Protein AF-A0A453HW09-F1 (afdb_monomer_lite)

Radius of gyration: 12.89 Å; chains: 1; bounding box: 26×31×27 Å

InterPro domains:
  IPR041373 Reverse transcriptase, RNase H-like domain [PF17917] (1-55)
  IPR043502 DNA/RNA polymerase superfamily [SSF56672] (2-55)

Structure (mmCIF, N/CA/C/O backbone):
data_AF-A0A453HW09-F1
#
_entry.id   AF-A0A453HW09-F1
#
loop_
_atom_site.group_PDB
_atom_site.id
_atom_site.type_symbol
_atom_site.label_atom_id
_atom_site.label_alt_id
_atom_site.label_comp_id
_atom_site.label_asym_id
_atom_site.label_entity_id
_atom_site.label_seq_id
_atom_site.pdbx_PDB_ins_code
_atom_site.Cartn_x
_atom_site.Cartn_y
_atom_site.Cartn_z
_atom_site.occupancy
_atom_site.B_iso_or_equiv
_atom_site.auth_seq_id
_atom_site.auth_comp_id
_atom_site.auth_asym_id
_atom_site.auth_atom_id
_atom_site.pdbx_PDB_model_num
ATOM 1 N N . ILE A 1 1 ? -5.208 13.262 2.924 1.00 46.66 1 ILE A N 1
ATOM 2 C CA . ILE A 1 1 ? -3.885 13.870 2.630 1.00 46.66 1 ILE A CA 1
ATOM 3 C C . ILE A 1 1 ? -3.174 12.955 1.642 1.00 46.66 1 ILE A C 1
ATOM 5 O O . ILE A 1 1 ? -2.952 11.804 1.988 1.00 46.66 1 ILE A O 1
ATOM 9 N N . SER A 1 2 ? -2.896 13.426 0.423 1.00 53.66 2 SER A N 1
ATOM 10 C CA . SER A 1 2 ? -2.046 12.714 -0.544 1.00 53.66 2 SER A CA 1
ATOM 11 C C . SER A 1 2 ? -0.585 13.056 -0.245 1.00 53.66 2 SER A C 1
ATOM 13 O O . SER A 1 2 ? -0.260 14.233 -0.076 1.00 53.66 2 SER A O 1
ATOM 15 N N . LYS A 1 3 ? 0.279 12.045 -0.103 1.00 66.25 3 LYS A N 1
ATOM 16 C CA . LYS A 1 3 ? 1.701 12.225 0.215 1.00 66.25 3 LYS A CA 1
ATOM 17 C C . LYS A 1 3 ? 2.517 11.974 -1.047 1.00 66.25 3 LYS A C 1
ATOM 19 O O . LYS A 1 3 ? 2.532 10.862 -1.563 1.00 66.25 3 LYS A O 1
ATOM 24 N N . ALA A 1 4 ? 3.195 13.007 -1.540 1.00 67.44 4 ALA A N 1
ATOM 25 C CA . ALA A 1 4 ? 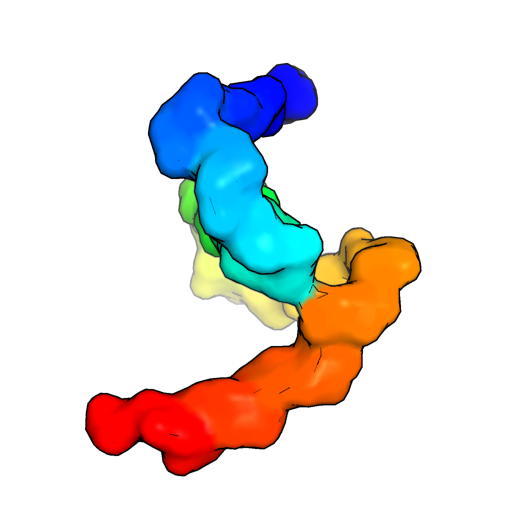4.094 12.860 -2.676 1.00 67.44 4 ALA A CA 1
ATOM 26 C C . ALA A 1 4 ? 5.264 11.931 -2.310 1.00 67.44 4 ALA A C 1
ATOM 28 O O . ALA A 1 4 ? 5.874 12.078 -1.247 1.00 67.44 4 ALA A O 1
ATOM 29 N N . LEU A 1 5 ? 5.584 10.984 -3.197 1.00 64.06 5 LEU A N 1
AT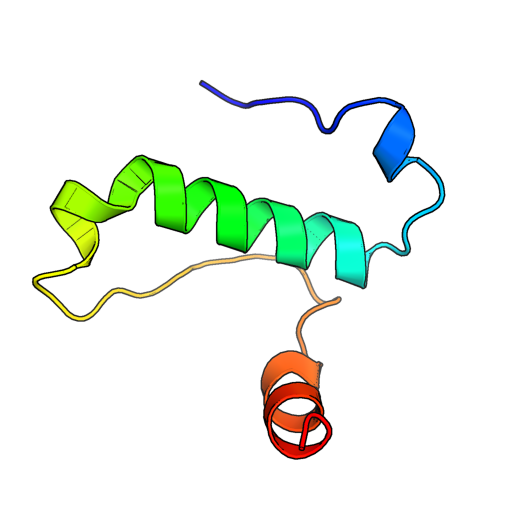OM 30 C CA . LEU A 1 5 ? 6.760 10.129 -3.058 1.00 64.06 5 LEU A CA 1
ATOM 31 C C . LEU A 1 5 ? 8.023 11.008 -3.081 1.00 64.06 5 LEU A C 1
ATOM 33 O O . LEU A 1 5 ? 8.260 11.760 -4.027 1.00 64.06 5 LEU A O 1
ATOM 37 N N . SER A 1 6 ? 8.832 10.921 -2.023 1.00 70.56 6 SER A N 1
ATOM 38 C CA . SER A 1 6 ? 10.106 11.633 -1.879 1.00 70.56 6 SER A CA 1
ATOM 39 C C . SER A 1 6 ? 11.030 11.480 -3.107 1.00 70.56 6 SER A C 1
ATOM 41 O O . SER A 1 6 ? 11.008 10.442 -3.772 1.00 70.56 6 SER A O 1
ATOM 43 N N . PRO A 1 7 ? 11.948 12.433 -3.373 1.00 65.88 7 PRO A N 1
ATOM 44 C CA . PRO A 1 7 ? 12.869 12.386 -4.522 1.00 65.88 7 PRO A CA 1
ATOM 45 C C . PRO A 1 7 ? 13.725 11.114 -4.612 1.00 65.88 7 PRO A C 1
ATOM 47 O O . PRO A 1 7 ? 14.151 10.729 -5.697 1.00 65.88 7 PRO A O 1
ATOM 50 N N . ARG A 1 8 ? 13.942 10.437 -3.478 1.00 65.50 8 ARG A N 1
ATOM 51 C CA . ARG A 1 8 ? 14.640 9.147 -3.383 1.00 65.50 8 ARG A CA 1
ATOM 52 C C . ARG A 1 8 ? 13.968 8.020 -4.167 1.00 65.50 8 ARG A C 1
ATOM 54 O O . ARG A 1 8 ? 14.650 7.094 -4.579 1.00 65.50 8 ARG A O 1
ATOM 61 N N . TYR A 1 9 ? 12.666 8.116 -4.415 1.00 62.22 9 TYR A N 1
ATOM 62 C CA . TYR A 1 9 ? 11.918 7.108 -5.160 1.00 62.22 9 TYR A CA 1
ATOM 63 C C . TYR A 1 9 ? 11.921 7.370 -6.668 1.00 62.22 9 TYR A C 1
ATOM 65 O O . TYR A 1 9 ? 11.325 6.607 -7.414 1.00 62.22 9 TYR A O 1
ATOM 73 N N . ARG A 1 10 ? 12.582 8.430 -7.163 1.00 64.62 10 ARG A N 1
ATOM 74 C CA . ARG A 1 10 ? 12.528 8.810 -8.586 1.00 64.62 10 ARG A CA 1
ATOM 75 C C . ARG A 1 10 ? 13.091 7.724 -9.517 1.00 64.62 10 ARG A C 1
ATOM 77 O O . ARG A 1 10 ? 12.533 7.551 -10.598 1.00 64.62 10 ARG A O 1
ATOM 84 N N . GLY A 1 11 ? 14.098 6.969 -9.067 1.00 69.75 11 GLY A N 1
ATOM 85 C CA . GLY A 1 11 ? 14.729 5.868 -9.811 1.00 69.75 11 GLY A CA 1
ATOM 86 C C . GLY A 1 11 ? 14.000 4.522 -9.758 1.00 69.75 11 GLY A C 1
ATOM 87 O O . GLY A 1 11 ? 14.406 3.604 -10.457 1.00 69.75 11 GLY A O 1
ATOM 88 N N . LEU A 1 12 ? 12.935 4.402 -8.961 1.00 73.12 12 LEU A N 1
ATOM 89 C CA . LEU A 1 12 ? 12.142 3.178 -8.897 1.00 73.12 12 LEU A CA 1
ATOM 90 C C . LEU A 1 12 ? 11.269 3.018 -10.144 1.00 73.12 12 LEU A C 1
ATOM 92 O O . LEU A 1 12 ? 10.740 4.000 -10.692 1.00 73.12 12 LEU A O 1
ATOM 96 N N . SER A 1 13 ? 11.085 1.770 -10.557 1.00 80.06 13 SER A N 1
ATOM 97 C CA . SER A 1 13 ? 10.121 1.390 -11.583 1.00 80.06 13 SER A CA 1
ATOM 98 C C . SER A 1 13 ? 8.697 1.792 -11.177 1.00 80.06 13 SER A C 1
ATOM 100 O O . SER A 1 13 ? 8.390 2.025 -10.004 1.00 80.06 13 SER A O 1
ATOM 102 N N . ALA A 1 14 ? 7.802 1.880 -12.164 1.00 80.44 14 ALA A N 1
ATOM 103 C CA . ALA A 1 14 ? 6.388 2.134 -11.905 1.00 80.44 14 ALA A CA 1
ATOM 104 C C . ALA A 1 14 ? 5.775 1.056 -10.997 1.00 80.44 14 ALA A C 1
ATOM 106 O O . ALA A 1 14 ? 4.890 1.358 -10.223 1.00 80.44 14 ALA A O 1
ATOM 107 N N . TYR A 1 15 ? 6.263 -0.184 -11.030 1.00 82.19 15 TYR A N 1
ATOM 108 C CA . TYR A 1 15 ? 5.812 -1.221 -10.101 1.00 82.19 15 TYR A CA 1
ATOM 109 C C . TYR A 1 15 ? 6.191 -0.899 -8.650 1.00 82.19 15 TYR A C 1
ATOM 111 O O . TYR A 1 15 ? 5.328 -0.826 -7.779 1.00 82.19 15 TYR A O 1
ATOM 119 N N . GLU A 1 16 ? 7.473 -0.640 -8.396 1.00 81.00 16 GLU A N 1
ATOM 120 C CA . GLU A 1 16 ? 7.987 -0.427 -7.039 1.00 81.00 16 GLU A CA 1
ATOM 121 C C . GLU A 1 16 ? 7.364 0.801 -6.363 1.00 81.00 16 GLU A C 1
ATOM 123 O O . GLU A 1 16 ? 7.052 0.761 -5.174 1.00 81.00 16 GLU A O 1
ATOM 128 N N . LYS A 1 17 ? 7.148 1.889 -7.115 1.00 82.50 17 LYS A N 1
ATOM 129 C CA . LYS A 1 17 ? 6.494 3.107 -6.600 1.00 82.50 17 LYS A CA 1
ATOM 130 C C . LYS A 1 17 ? 5.072 2.840 -6.121 1.00 82.50 17 LYS A C 1
ATOM 132 O O . LYS A 1 17 ? 4.668 3.348 -5.079 1.00 82.50 17 LYS A O 1
ATOM 137 N N . GLU A 1 18 ? 4.338 2.045 -6.880 1.00 82.81 18 GLU A N 1
ATOM 138 C CA . GLU A 1 18 ? 2.922 1.766 -6.643 1.00 82.81 18 GLU A CA 1
ATOM 139 C C . GLU A 1 18 ? 2.757 0.751 -5.518 1.00 82.81 18 GLU A C 1
ATOM 141 O O . GLU A 1 18 ? 1.925 0.926 -4.630 1.00 82.81 18 GLU A O 1
ATOM 146 N N . TYR A 1 19 ? 3.644 -0.242 -5.465 1.00 83.62 19 TYR A N 1
ATOM 147 C CA . TYR A 1 19 ? 3.741 -1.143 -4.324 1.00 83.62 19 TYR A CA 1
ATOM 148 C C . TYR A 1 19 ? 4.030 -0.380 -3.020 1.00 83.62 19 TYR A C 1
ATOM 150 O O . TYR A 1 19 ? 3.354 -0.579 -2.010 1.00 83.62 19 TYR A O 1
ATOM 158 N N . LEU A 1 20 ? 4.973 0.567 -3.047 1.00 85.50 20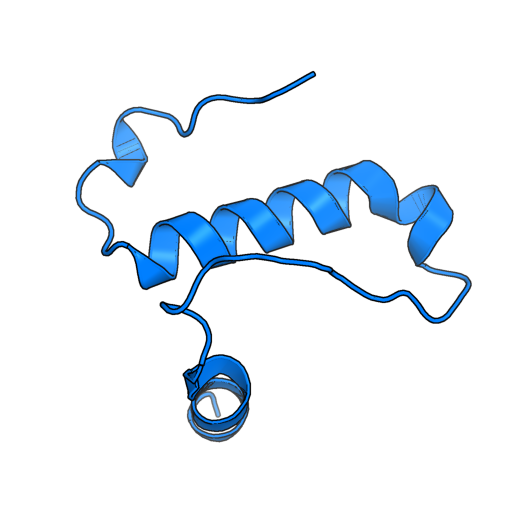 LEU A N 1
ATOM 159 C CA . LEU A 1 20 ? 5.239 1.461 -1.915 1.00 85.50 20 LEU A CA 1
ATOM 160 C C . LEU A 1 20 ? 4.023 2.314 -1.542 1.00 85.50 20 LEU A C 1
ATOM 162 O O . LEU A 1 20 ? 3.756 2.491 -0.353 1.00 85.50 20 LEU A O 1
ATOM 166 N N . ALA A 1 21 ? 3.283 2.831 -2.524 1.00 85.38 21 ALA A N 1
ATOM 167 C CA . ALA A 1 21 ? 2.066 3.596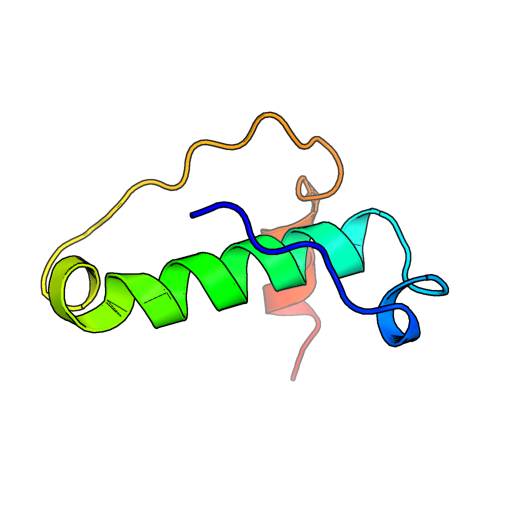 -2.268 1.00 85.38 21 ALA A CA 1
ATOM 168 C C . ALA A 1 21 ? 1.019 2.751 -1.521 1.00 85.38 21 ALA A C 1
ATOM 170 O O . ALA A 1 21 ? 0.437 3.234 -0.546 1.00 85.38 21 ALA A O 1
ATOM 171 N N . ILE A 1 22 ? 0.851 1.481 -1.906 1.00 86.81 22 ILE A N 1
ATOM 172 C CA . ILE A 1 22 ? -0.024 0.533 -1.203 1.00 86.81 22 ILE A CA 1
ATOM 173 C C . ILE A 1 22 ? 0.451 0.306 0.231 1.00 86.81 22 ILE A C 1
ATOM 175 O O . ILE A 1 22 ? -0.343 0.463 1.157 1.00 86.81 22 ILE A O 1
ATOM 179 N N . LEU A 1 23 ? 1.731 -0.016 0.438 1.00 87.62 23 LEU A N 1
ATOM 180 C CA . LEU A 1 23 ? 2.270 -0.262 1.781 1.00 87.62 23 LEU A CA 1
ATOM 181 C C . LEU A 1 23 ? 2.064 0.940 2.709 1.00 87.62 23 LEU A C 1
ATOM 183 O O . LEU A 1 23 ? 1.625 0.784 3.847 1.00 87.62 23 LEU A O 1
ATOM 187 N N . VAL A 1 24 ? 2.340 2.149 2.214 1.00 89.00 24 VAL A N 1
ATOM 188 C CA . VAL A 1 24 ? 2.164 3.386 2.986 1.00 89.00 24 VAL A CA 1
ATOM 189 C C . VAL A 1 24 ? 0.692 3.631 3.312 1.00 8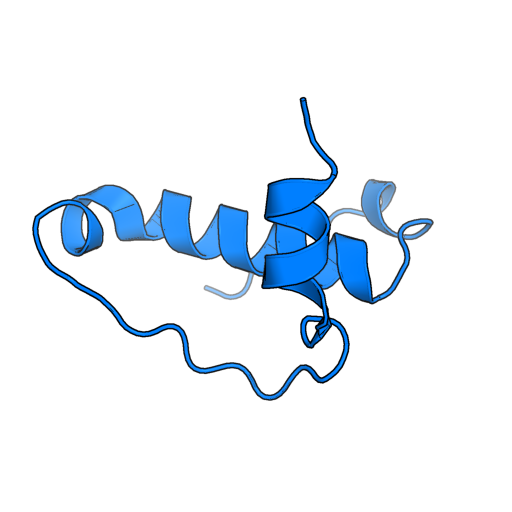9.00 24 VAL A C 1
ATOM 191 O O . VAL A 1 24 ? 0.382 4.027 4.436 1.00 89.00 24 VAL A O 1
ATOM 194 N N . ALA A 1 25 ? -0.216 3.387 2.364 1.00 88.38 25 ALA A N 1
ATOM 195 C CA . ALA A 1 25 ? -1.647 3.514 2.609 1.00 88.38 25 ALA A CA 1
ATOM 196 C C . ALA A 1 25 ? -2.119 2.506 3.669 1.00 88.38 25 ALA A C 1
ATOM 198 O O . ALA A 1 25 ? -2.784 2.898 4.626 1.00 88.38 25 ALA A O 1
ATOM 199 N N . VAL A 1 26 ? -1.732 1.233 3.552 1.00 89.56 26 VAL A N 1
ATOM 200 C CA . VAL A 1 26 ? -2.098 0.195 4.527 1.00 89.56 26 VAL A CA 1
ATOM 201 C C . VAL A 1 26 ? -1.570 0.536 5.919 1.00 89.56 26 VAL A C 1
ATOM 203 O O . VAL A 1 26 ? -2.339 0.472 6.874 1.00 89.56 26 VAL A O 1
ATOM 206 N N . GLU A 1 27 ? -0.312 0.968 6.050 1.00 90.44 27 GLU A N 1
ATOM 207 C CA . GLU A 1 27 ? 0.255 1.352 7.352 1.00 90.44 27 GLU A CA 1
ATOM 208 C C . GLU A 1 27 ? -0.492 2.549 7.963 1.00 90.44 27 GLU A C 1
ATOM 210 O O . GLU A 1 27 ? -0.787 2.562 9.157 1.00 90.44 27 GLU A O 1
ATOM 215 N N . GLN A 1 28 ? -0.866 3.536 7.142 1.00 91.69 28 GLN A N 1
ATOM 216 C CA . GLN A 1 28 ? -1.616 4.709 7.595 1.00 91.69 28 GLN A CA 1
ATOM 217 C C . GLN A 1 28 ? -3.014 4.351 8.123 1.00 91.69 28 GLN A C 1
ATOM 219 O O . GLN A 1 28 ? -3.476 4.952 9.095 1.00 91.69 28 GLN A O 1
ATOM 224 N N . TRP A 1 29 ? -3.693 3.392 7.492 1.00 91.75 29 TRP A N 1
ATOM 225 C CA . TRP A 1 29 ? -5.049 2.973 7.866 1.00 91.75 29 TRP A CA 1
ATOM 226 C C . TRP A 1 29 ? -5.074 1.714 8.741 1.00 91.75 29 TRP A C 1
ATOM 228 O O . TRP A 1 29 ? -6.150 1.240 9.104 1.00 91.75 29 TRP A O 1
ATOM 238 N N . ARG A 1 30 ? -3.905 1.200 9.140 1.00 91.44 30 ARG A N 1
ATOM 239 C CA . ARG A 1 30 ? -3.733 -0.039 9.907 1.00 91.44 30 ARG A CA 1
ATOM 240 C C . ARG A 1 30 ? -4.663 -0.171 11.118 1.00 91.44 30 ARG A C 1
ATOM 242 O O . ARG A 1 30 ? -5.267 -1.234 11.235 1.00 91.44 30 ARG A O 1
ATOM 249 N N . PRO A 1 31 ? -4.873 0.857 11.968 1.00 92.50 31 PRO A N 1
ATOM 250 C CA . PRO A 1 31 ? -5.783 0.734 13.111 1.00 92.50 31 PRO A CA 1
ATOM 251 C C . PRO A 1 31 ? -7.226 0.380 12.722 1.00 92.50 31 PRO A C 1
ATOM 253 O O . PRO A 1 31 ? -7.940 -0.231 13.510 1.00 92.50 31 PRO A O 1
ATOM 256 N N . TYR A 1 32 ? -7.647 0.745 11.509 1.00 91.38 32 TYR A N 1
ATOM 257 C CA . TYR A 1 32 ? -8.986 0.485 10.980 1.00 91.38 32 TYR A CA 1
ATOM 258 C C . TYR A 1 32 ? -9.053 -0.814 10.171 1.00 91.38 32 TYR A C 1
ATOM 260 O O . TYR A 1 32 ? -10.073 -1.495 10.191 1.00 91.38 32 TYR A O 1
ATOM 268 N N . LEU A 1 33 ? -7.973 -1.163 9.465 1.00 90.94 33 LEU A N 1
ATOM 269 C CA . LEU A 1 33 ? -7.930 -2.313 8.556 1.00 90.94 33 LEU A CA 1
ATOM 270 C C . LEU A 1 33 ? -7.530 -3.623 9.246 1.00 90.94 33 LEU A C 1
ATOM 272 O O . LEU A 1 33 ? -7.897 -4.692 8.783 1.00 90.94 33 LEU A O 1
ATOM 276 N N . GLN A 1 34 ? -6.793 -3.573 10.358 1.00 89.06 34 GLN A N 1
ATOM 277 C CA . GLN A 1 34 ? -6.215 -4.776 10.979 1.00 89.06 34 GLN A CA 1
ATOM 278 C C . GLN A 1 34 ? -7.242 -5.766 11.558 1.00 89.06 34 GLN A C 1
ATOM 280 O O . GLN A 1 34 ? -6.879 -6.890 11.894 1.00 89.06 34 GLN A O 1
ATOM 285 N N . HIS A 1 35 ? -8.498 -5.350 11.725 1.00 89.44 35 HIS A N 1
ATOM 286 C CA . HIS A 1 35 ? -9.547 -6.150 12.363 1.00 89.44 35 HIS A CA 1
ATOM 287 C C . HIS A 1 35 ? -10.585 -6.705 11.381 1.00 89.44 35 HIS A C 1
ATOM 289 O O . HIS A 1 35 ? -11.522 -7.371 11.816 1.00 89.44 35 HIS A O 1
ATOM 295 N N . ALA A 1 36 ? -10.447 -6.431 10.082 1.00 89.75 36 ALA A N 1
ATOM 296 C CA . ALA A 1 36 ? -11.403 -6.862 9.072 1.00 89.75 36 ALA A CA 1
ATOM 297 C C . ALA A 1 36 ? -10.710 -7.151 7.740 1.00 89.75 36 ALA A C 1
ATOM 299 O O . ALA A 1 36 ? -9.658 -6.595 7.429 1.00 89.75 36 ALA A O 1
ATOM 300 N N . GLU A 1 37 ? -11.332 -7.998 6.927 1.00 90.88 37 GLU A N 1
ATOM 301 C CA . GLU A 1 37 ? -10.957 -8.100 5.522 1.00 90.88 37 GLU A CA 1
ATOM 302 C C . GLU A 1 37 ? -11.243 -6.772 4.819 1.00 90.88 37 GLU A C 1
ATOM 304 O O . GLU A 1 37 ? -12.254 -6.110 5.070 1.00 90.88 37 GLU A O 1
ATOM 309 N N . PHE A 1 38 ? -10.338 -6.373 3.932 1.00 89.81 38 PHE A N 1
ATOM 310 C CA . PHE A 1 38 ? -10.474 -5.146 3.165 1.00 89.81 38 PHE A CA 1
ATOM 311 C C . PHE A 1 38 ? -10.051 -5.368 1.719 1.00 89.81 38 PHE A C 1
ATOM 313 O O . PHE A 1 38 ? -9.226 -6.226 1.410 1.00 89.81 38 PHE A O 1
ATOM 320 N N . ILE A 1 39 ? -10.625 -4.561 0.831 1.00 88.56 39 ILE A N 1
ATOM 321 C CA . ILE A 1 39 ? -10.357 -4.605 -0.604 1.00 88.56 39 ILE A CA 1
ATOM 322 C C . ILE A 1 39 ? -9.625 -3.322 -0.981 1.00 88.56 39 ILE A C 1
ATOM 324 O O . ILE A 1 39 ? -10.113 -2.220 -0.729 1.00 88.56 39 ILE A O 1
ATOM 328 N N . ILE A 1 40 ? -8.455 -3.466 -1.601 1.00 85.06 40 ILE A N 1
ATOM 329 C CA . ILE A 1 40 ? -7.740 -2.350 -2.220 1.00 85.06 40 ILE A CA 1
ATOM 330 C C . ILE A 1 40 ? -8.204 -2.258 -3.672 1.00 85.06 40 ILE A C 1
ATOM 332 O O . ILE A 1 40 ? -7.970 -3.170 -4.461 1.00 85.06 40 ILE A O 1
ATOM 336 N N . LEU A 1 41 ? -8.848 -1.148 -4.027 1.00 85.25 41 LEU A N 1
ATOM 337 C CA . LEU A 1 41 ? -9.180 -0.824 -5.411 1.00 85.25 41 LEU A CA 1
ATOM 338 C C . LEU A 1 41 ? -8.087 0.084 -5.977 1.00 85.25 41 LEU A C 1
ATOM 340 O O . LEU A 1 41 ? -7.831 1.161 -5.442 1.00 85.25 41 LEU A O 1
ATOM 344 N N . THR A 1 42 ? -7.442 -0.363 -7.050 1.00 82.56 42 THR A N 1
ATOM 345 C CA . THR A 1 42 ? -6.399 0.382 -7.759 1.00 82.56 42 THR A CA 1
ATOM 346 C C . THR A 1 42 ? -6.602 0.235 -9.265 1.00 82.56 42 THR A C 1
ATOM 348 O O . THR A 1 42 ? -6.989 -0.829 -9.745 1.00 82.56 42 THR A O 1
ATOM 351 N N . ASP A 1 43 ? -6.376 1.309 -10.013 1.00 78.06 43 ASP A N 1
ATOM 352 C CA . ASP A 1 43 ? -6.395 1.355 -11.480 1.00 78.06 43 ASP A CA 1
ATOM 353 C C . ASP A 1 43 ? -5.026 1.010 -12.103 1.00 78.06 43 ASP A C 1
ATOM 355 O O . ASP A 1 43 ? -4.868 0.978 -13.329 1.00 78.06 43 ASP A O 1
ATOM 359 N N . GLN A 1 44 ? -4.034 0.694 -11.265 1.00 73.44 44 GLN A N 1
ATOM 360 C CA . GLN A 1 44 ? -2.653 0.490 -11.678 1.00 73.44 44 GLN A CA 1
ATOM 361 C C . GLN A 1 44 ? -2.411 -0.919 -12.242 1.00 73.44 44 GLN A C 1
ATOM 363 O O . GLN A 1 44 ? -2.354 -1.919 -11.526 1.00 73.44 44 GLN A O 1
ATOM 368 N N . ARG A 1 45 ? -2.149 -0.995 -13.552 1.00 70.44 45 ARG A N 1
ATOM 369 C CA . ARG A 1 45 ? -1.812 -2.251 -14.257 1.00 70.44 45 ARG A CA 1
ATOM 370 C C . ARG A 1 45 ? -0.431 -2.819 -13.917 1.00 70.44 45 ARG A C 1
ATOM 372 O O . ARG A 1 45 ? -0.138 -3.955 -14.268 1.00 70.44 45 ARG A O 1
ATOM 379 N N . SER A 1 4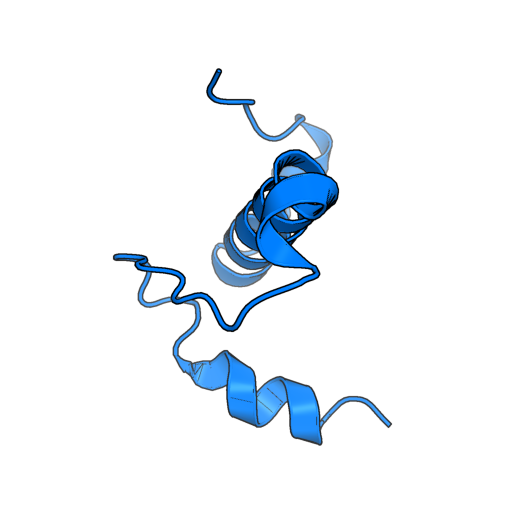6 ? 0.443 -2.047 -13.274 1.00 70.12 46 SER A N 1
ATOM 380 C CA . SER A 1 46 ? 1.798 -2.498 -12.936 1.00 70.12 46 SER A CA 1
ATOM 381 C C . SER A 1 46 ? 1.802 -3.628 -11.901 1.00 70.12 46 SER A C 1
ATOM 383 O O . SER A 1 46 ? 2.737 -4.419 -11.891 1.00 70.12 46 SER A O 1
ATOM 385 N N . LEU A 1 47 ? 0.751 -3.752 -11.084 1.00 71.50 47 LEU A N 1
ATOM 386 C CA . LEU A 1 47 ? 0.637 -4.730 -9.995 1.00 71.50 47 LEU A CA 1
ATOM 387 C C . LEU A 1 47 ? 0.047 -6.085 -10.427 1.00 71.50 47 LEU A C 1
ATOM 389 O O . LEU A 1 47 ? -0.216 -6.932 -9.580 1.00 71.50 47 LEU A O 1
ATOM 393 N N . VAL A 1 48 ? -0.151 -6.315 -11.728 1.00 69.00 48 VAL A N 1
ATOM 394 C CA . VAL A 1 48 ? -0.768 -7.548 -12.261 1.00 69.00 48 VAL A CA 1
ATOM 395 C C . VAL A 1 48 ? -0.016 -8.824 -11.846 1.00 69.00 48 VAL A C 1
ATOM 397 O O . VAL A 1 48 ? -0.642 -9.863 -11.688 1.00 69.00 48 VAL A O 1
ATOM 400 N N . HIS A 1 49 ? 1.293 -8.741 -11.582 1.00 67.25 49 HIS A N 1
ATOM 401 C CA . HIS A 1 49 ? 2.133 -9.884 -11.190 1.00 67.25 49 HIS A CA 1
ATOM 402 C C . HIS A 1 49 ? 2.440 -9.930 -9.678 1.00 67.25 49 HIS A C 1
ATOM 404 O O . HIS A 1 49 ? 3.429 -10.531 -9.256 1.00 67.25 49 HIS A O 1
ATOM 410 N N . LEU A 1 50 ? 1.628 -9.277 -8.835 1.00 71.38 50 LEU A N 1
ATOM 411 C CA . LEU A 1 50 ? 1.865 -9.233 -7.384 1.00 71.38 50 LEU A CA 1
ATOM 412 C C . LEU A 1 50 ? 1.874 -10.640 -6.749 1.00 71.38 50 LEU A C 1
ATOM 414 O O . LEU A 1 50 ? 2.697 -10.923 -5.878 1.00 71.38 50 LEU A O 1
ATOM 418 N N . GLU A 1 51 ? 0.980 -11.530 -7.191 1.00 66.69 51 GLU A N 1
ATOM 419 C CA . GLU A 1 51 ? 0.911 -12.914 -6.695 1.00 66.69 51 GLU A CA 1
ATOM 420 C C . GLU A 1 51 ? 2.142 -13.738 -7.091 1.00 66.69 51 GLU A C 1
ATOM 422 O O . GLU A 1 51 ? 2.666 -14.491 -6.271 1.00 66.69 51 GLU A O 1
ATOM 427 N N . GLU A 1 52 ? 2.665 -13.535 -8.303 1.00 64.44 52 GLU A N 1
ATOM 428 C CA . GLU A 1 52 ? 3.881 -14.202 -8.782 1.00 64.44 52 GLU A CA 1
ATOM 429 C C . GLU A 1 52 ? 5.110 -13.799 -7.949 1.00 64.44 52 GLU A C 1
ATOM 431 O O . GLU A 1 52 ? 5.959 -14.634 -7.640 1.00 64.44 52 GLU A O 1
ATOM 436 N N . GLN A 1 53 ? 5.183 -12.538 -7.506 1.00 62.50 53 GLN A N 1
ATOM 437 C CA . GLN A 1 53 ? 6.268 -12.063 -6.640 1.00 62.50 53 GLN A CA 1
ATOM 438 C C . GLN A 1 53 ? 6.190 -12.601 -5.206 1.00 62.50 53 GLN A C 1
ATOM 440 O O . GLN A 1 53 ? 7.235 -12.883 -4.613 1.00 62.50 53 GLN A O 1
ATOM 445 N N . ARG A 1 54 ? 4.986 -12.808 -4.649 1.00 61.28 54 ARG A N 1
ATOM 446 C CA . ARG A 1 54 ? 4.840 -13.439 -3.321 1.00 61.28 54 ARG A CA 1
ATOM 447 C C . ARG A 1 54 ? 5.405 -14.858 -3.288 1.00 61.28 54 ARG A C 1
ATOM 449 O O . ARG A 1 54 ? 5.863 -15.287 -2.237 1.00 61.28 54 ARG A O 1
ATOM 456 N N . LEU A 1 55 ? 5.383 -15.560 -4.419 1.00 57.06 55 LEU A N 1
ATOM 457 C CA . LEU A 1 55 ? 5.944 -16.906 -4.559 1.00 57.06 55 LEU A CA 1
ATOM 458 C C . LEU A 1 55 ? 7.466 -16.899 -4.777 1.00 57.06 55 LEU A C 1
ATOM 460 O O . LEU A 1 55 ? 8.127 -17.895 -4.501 1.00 57.06 55 LEU A O 1
ATOM 464 N N . ALA A 1 56 ? 8.023 -15.787 -5.265 1.00 57.31 56 ALA A N 1
ATOM 465 C CA . ALA A 1 56 ? 9.440 -15.650 -5.604 1.00 57.31 56 ALA A CA 1
ATOM 466 C C . ALA A 1 56 ? 10.314 -15.095 -4.463 1.00 57.31 56 ALA A C 1
ATOM 468 O O . ALA A 1 56 ? 11.531 -15.004 -4.623 1.00 57.31 56 ALA A O 1
ATOM 469 N N . THR A 1 57 ? 9.721 -14.718 -3.326 1.00 47.50 57 THR A N 1
ATOM 470 C CA . THR A 1 57 ? 10.477 -14.264 -2.150 1.00 47.50 57 THR A CA 1
ATOM 471 C C . THR A 1 57 ? 10.570 -15.435 -1.159 1.00 47.50 57 THR A C 1
ATOM 473 O O . THR A 1 57 ? 9.522 -15.832 -0.651 1.00 47.50 57 THR A O 1
ATOM 476 N N . PRO A 1 58 ? 11.757 -16.045 -0.949 1.00 48.12 58 PRO A N 1
ATOM 477 C CA . PRO A 1 58 ? 11.933 -17.173 -0.030 1.00 48.12 58 PRO A CA 1
ATOM 478 C C . PRO A 1 58 ? 11.762 -16.786 1.444 1.00 48.12 58 PRO A C 1
ATOM 480 O O . PRO A 1 58 ? 11.927 -15.588 1.775 1.00 48.12 58 PRO A O 1
#

Foldseek 3Di:
DDDDDPPVCVPPDPLVVVVVVVVVVCVVCVVPPVPDDDDDDDPDPSCVCVVVVVVVDD

Organism: Aegilops tauschii subsp. strangulata (NCBI:txid200361)

pLDDT: mean 76.23, std 12.87, range [46.66, 92.5]

Secondary structure (DSSP, 8-state):
---PPPGGGTTS-HHHHHHHHHHHHHHHHHHHHTTS--------GGGGGHHHHHHH--

Sequence (58 aa):
ISKALSPRYRGLSAYEKEYLAILVAVEQWRPYLQHAEFIILTDQRSLVHLEEQRLATP